Protein AF-A0AAW2SIY4-F1 (afdb_monomer_lite)

Sequence (78 aa):
GDPQHHLRLFVNETLPEKDNKIFLFQKSLEGDAAMWVGSLPVGSFTTFEELAAKFMSQYSYLTSTYHIRPSRQFSLPL

pLDDT: mean 73.74, std 15.03, range [43.09, 90.38]

Secondary structure (DSSP, 8-state):
--HHHHHHHHHHHS-TT-TTHHHHHHHH--HHHHHHHHHSPTTS-SSHHHHHHHHHHHHHHHHTTSS-----------

Radius of gyration: 16.72 Å; chains: 1; bounding box: 24×34×58 Å

Foldseek 3Di:
DDLVVVVVVLVVPDDPPDPCSVVVSLVSDDDPLVVVVVPDDPPCDDDPVSVSVVSCVVCVVVVCPVDDDPPPPPPDDD

Structure (mmCIF, N/CA/C/O backbone):
data_AF-A0AAW2SIY4-F1
#
_entry.id   AF-A0AAW2SIY4-F1
#
loop_
_atom_site.group_PDB
_atom_site.id
_atom_site.type_symbol
_atom_site.label_atom_id
_atom_site.label_alt_id
_atom_site.label_comp_id
_atom_site.label_asym_id
_atom_site.label_entity_id
_atom_site.label_seq_id
_atom_site.pdbx_PDB_ins_code
_atom_site.Cartn_x
_atom_site.Cartn_y
_atom_site.Cartn_z
_atom_site.occupancy
_atom_site.B_iso_or_equiv
_atom_site.auth_seq_id
_atom_site.auth_comp_id
_atom_site.auth_asym_id
_atom_site.auth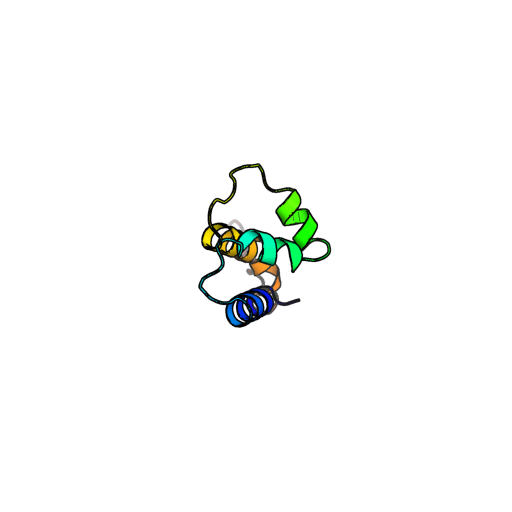_atom_id
_atom_site.pdbx_PDB_model_num
ATOM 1 N N . GLY A 1 1 ? 12.316 -6.393 -6.998 1.00 61.31 1 GLY A N 1
ATOM 2 C CA . GLY A 1 1 ? 12.511 -7.373 -5.911 1.00 61.31 1 GLY A CA 1
ATOM 3 C C . GLY A 1 1 ? 11.355 -8.348 -5.908 1.00 61.31 1 GLY A C 1
ATOM 4 O O . GLY A 1 1 ? 10.316 -8.018 -6.466 1.00 61.31 1 GLY A O 1
ATOM 5 N N . ASP A 1 2 ? 11.537 -9.535 -5.331 1.00 76.69 2 ASP A N 1
ATOM 6 C CA . ASP A 1 2 ? 10.467 -10.530 -5.212 1.00 76.69 2 ASP A CA 1
ATOM 7 C C . ASP A 1 2 ? 9.371 -10.028 -4.240 1.00 76.69 2 ASP A C 1
ATOM 9 O O . ASP A 1 2 ? 9.675 -9.742 -3.077 1.00 76.69 2 ASP A O 1
ATOM 13 N N . PRO A 1 3 ? 8.111 -9.871 -4.686 1.00 75.75 3 PRO A N 1
ATOM 14 C CA . PRO A 1 3 ? 7.038 -9.311 -3.864 1.00 75.75 3 PRO A CA 1
ATOM 15 C C . PRO A 1 3 ? 6.672 -10.209 -2.676 1.00 75.75 3 PRO A C 1
ATOM 17 O O . PRO A 1 3 ? 6.271 -9.705 -1.628 1.00 75.75 3 PRO A O 1
ATOM 20 N N . GLN A 1 4 ? 6.849 -11.526 -2.807 1.00 77.31 4 GLN A N 1
ATOM 21 C CA . GLN A 1 4 ? 6.539 -12.482 -1.748 1.00 77.31 4 GLN A CA 1
ATOM 22 C C . GLN A 1 4 ? 7.592 -12.441 -0.634 1.00 77.31 4 GLN A C 1
ATOM 24 O O . GLN A 1 4 ? 7.257 -12.522 0.549 1.00 77.31 4 GLN A O 1
ATOM 29 N N . HIS A 1 5 ? 8.857 -12.249 -0.998 1.00 79.81 5 HIS A N 1
ATOM 30 C CA . HIS A 1 5 ? 9.961 -12.006 -0.084 1.00 79.81 5 HIS A CA 1
ATOM 31 C C . HIS A 1 5 ? 9.770 -10.685 0.666 1.00 79.81 5 HIS A C 1
ATOM 33 O O . HIS A 1 5 ? 9.878 -10.669 1.890 1.00 79.81 5 HIS A O 1
ATOM 39 N N . HIS A 1 6 ? 9.402 -9.606 -0.037 1.00 81.06 6 HIS A N 1
ATOM 40 C CA . HIS A 1 6 ? 9.115 -8.302 0.580 1.00 81.06 6 HIS A CA 1
ATOM 41 C C . HIS A 1 6 ? 7.990 -8.392 1.614 1.00 81.06 6 HIS A C 1
ATOM 43 O O . HIS A 1 6 ? 8.138 -7.932 2.744 1.00 81.06 6 HIS A O 1
ATOM 49 N N . LEU A 1 7 ? 6.884 -9.054 1.259 1.00 80.94 7 LEU A N 1
ATOM 50 C CA . LEU A 1 7 ? 5.746 -9.220 2.159 1.00 80.94 7 LEU A CA 1
ATOM 51 C C . LEU A 1 7 ? 6.108 -10.052 3.399 1.00 80.94 7 LEU A C 1
ATOM 53 O O . LEU A 1 7 ? 5.711 -9.707 4.510 1.00 80.94 7 LEU A O 1
ATOM 57 N N . ARG A 1 8 ? 6.893 -11.126 3.229 1.00 81.38 8 ARG A N 1
ATOM 58 C CA . ARG A 1 8 ? 7.359 -11.952 4.353 1.00 81.38 8 ARG A CA 1
ATOM 59 C C . ARG A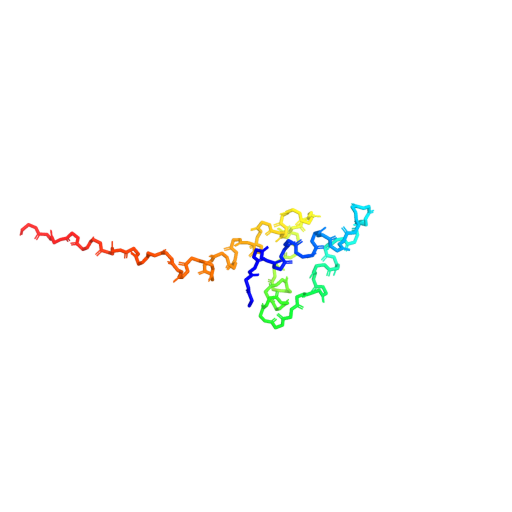 1 8 ? 8.281 -11.189 5.294 1.00 81.38 8 ARG A C 1
ATOM 61 O O . ARG A 1 8 ? 8.114 -11.326 6.501 1.00 81.38 8 ARG A O 1
ATOM 68 N N . LEU A 1 9 ? 9.229 -10.415 4.765 1.00 81.69 9 LEU A N 1
ATOM 69 C CA . LEU A 1 9 ? 10.110 -9.587 5.592 1.00 81.69 9 LEU A CA 1
ATOM 70 C C . LEU A 1 9 ? 9.298 -8.561 6.376 1.00 81.69 9 LEU A C 1
ATOM 72 O O . LEU A 1 9 ? 9.407 -8.507 7.596 1.00 81.69 9 LEU A O 1
ATOM 76 N N . PHE A 1 10 ? 8.392 -7.852 5.700 1.00 81.44 10 PHE A N 1
ATOM 77 C CA . PHE A 1 10 ? 7.547 -6.856 6.344 1.00 81.44 10 PHE A CA 1
ATOM 78 C C . PHE A 1 10 ? 6.728 -7.445 7.498 1.00 81.44 10 PHE A C 1
ATOM 80 O O . PHE A 1 10 ? 6.744 -6.895 8.596 1.00 81.44 10 PHE A O 1
ATOM 87 N N . VAL A 1 11 ? 6.047 -8.577 7.282 1.00 79.88 11 VAL A N 1
ATOM 88 C CA . VAL A 1 11 ? 5.237 -9.248 8.318 1.00 79.88 11 VAL A CA 1
ATOM 89 C C . VAL A 1 11 ? 6.099 -9.770 9.471 1.00 79.88 11 VAL A C 1
ATOM 91 O O . VAL A 1 11 ? 5.651 -9.766 10.612 1.00 79.88 11 VAL A O 1
ATOM 94 N N . ASN A 1 12 ? 7.331 -10.202 9.196 1.00 77.56 12 ASN A N 1
ATOM 95 C CA . ASN A 1 12 ? 8.249 -10.692 10.223 1.00 77.56 12 ASN A CA 1
ATOM 96 C C . ASN A 1 12 ? 8.866 -9.556 11.062 1.00 77.56 12 ASN A C 1
ATOM 98 O O . ASN A 1 12 ? 9.160 -9.755 12.237 1.00 77.56 12 ASN A O 1
ATOM 102 N N . GLU A 1 13 ? 9.057 -8.371 10.477 1.00 73.81 13 GLU A N 1
ATOM 103 C CA . GLU A 1 13 ? 9.607 -7.192 11.160 1.00 73.81 13 GLU A CA 1
ATOM 104 C C . GLU A 1 13 ? 8.534 -6.332 11.849 1.00 73.81 13 GLU A C 1
ATOM 106 O O . GLU A 1 13 ? 8.834 -5.595 12.792 1.00 73.81 13 GLU A O 1
ATOM 111 N N . THR A 1 14 ? 7.269 -6.417 11.422 1.00 68.62 14 THR A N 1
ATOM 112 C CA . THR A 1 14 ? 6.167 -5.687 12.064 1.00 68.62 14 THR A CA 1
ATOM 113 C C . THR A 1 14 ? 5.535 -6.490 13.197 1.00 68.62 14 THR A C 1
ATOM 115 O O . THR A 1 14 ? 4.924 -7.534 12.994 1.00 68.62 14 THR A O 1
ATOM 118 N N . LEU A 1 15 ? 5.630 -5.955 14.420 1.00 61.97 15 LEU A N 1
ATOM 119 C CA . LEU A 1 15 ? 4.946 -6.515 15.587 1.00 61.97 15 LEU A CA 1
ATOM 120 C C . LEU A 1 15 ? 3.423 -6.606 15.348 1.00 61.97 15 LEU A C 1
ATOM 122 O O . LEU A 1 15 ? 2.833 -5.696 14.750 1.00 61.97 15 LEU A O 1
ATOM 126 N N . PRO A 1 16 ? 2.766 -7.673 15.839 1.00 58.28 16 PRO A N 1
ATOM 127 C CA . PRO A 1 16 ? 1.382 -7.998 15.497 1.00 58.28 16 PRO A CA 1
ATOM 128 C C . PRO A 1 16 ? 0.352 -6.945 15.931 1.00 58.28 16 PRO A C 1
ATOM 130 O O . PRO A 1 16 ? -0.717 -6.895 15.325 1.00 58.28 16 PRO A O 1
ATOM 133 N N . GLU A 1 17 ? 0.684 -6.084 16.895 1.00 59.03 17 GLU A N 1
ATOM 134 C CA . GLU A 1 17 ? -0.249 -5.189 17.598 1.00 59.03 17 GLU A CA 1
ATOM 135 C C . GLU A 1 17 ? -0.414 -3.783 16.999 1.00 59.03 17 GLU A C 1
ATOM 137 O O . GLU A 1 17 ? -1.210 -3.002 17.507 1.00 59.03 17 GLU A O 1
ATOM 142 N N . LYS A 1 18 ? 0.318 -3.398 15.946 1.00 57.28 18 LYS A N 1
ATOM 143 C CA . LYS A 1 18 ? 0.194 -2.027 15.417 1.00 57.28 18 LYS A CA 1
ATOM 144 C C . LYS A 1 18 ? -0.953 -1.897 14.413 1.00 57.28 18 LYS A C 1
ATOM 146 O O . LYS A 1 18 ? -0.813 -2.315 13.266 1.00 57.28 18 LYS A O 1
ATOM 151 N N . ASP A 1 19 ? -1.989 -1.148 14.791 1.00 65.00 19 ASP A N 1
ATOM 152 C CA . ASP A 1 19 ? -3.056 -0.615 13.919 1.00 65.00 19 ASP A CA 1
ATOM 153 C C . ASP A 1 19 ? -2.543 0.179 12.693 1.00 65.00 19 ASP A C 1
ATOM 155 O O . ASP A 1 19 ? -3.292 0.499 11.775 1.00 65.00 19 ASP A O 1
ATOM 159 N N . ASN A 1 20 ? -1.236 0.454 12.620 1.00 75.38 20 ASN A N 1
ATOM 160 C CA . ASN A 1 20 ? -0.591 1.213 11.548 1.00 75.38 20 ASN A CA 1
ATOM 161 C C . ASN A 1 20 ? 0.086 0.349 10.462 1.00 75.38 20 ASN A C 1
ATOM 163 O O . ASN A 1 20 ? 0.888 0.878 9.691 1.00 75.38 20 ASN A O 1
ATOM 167 N N . LYS A 1 21 ? -0.200 -0.961 10.367 1.00 80.56 21 LYS A N 1
ATOM 168 C CA . LYS A 1 21 ? 0.401 -1.860 9.350 1.00 80.56 21 LYS A CA 1
ATOM 169 C C . LYS A 1 21 ? 0.266 -1.336 7.916 1.00 80.56 21 LYS A C 1
ATOM 171 O O . LYS A 1 21 ? 1.231 -1.396 7.166 1.00 80.56 21 LYS A O 1
ATOM 176 N N . ILE A 1 22 ? -0.883 -0.762 7.552 1.00 83.62 22 ILE A N 1
ATOM 177 C CA . ILE A 1 22 ? -1.112 -0.173 6.219 1.00 83.62 22 ILE A CA 1
ATOM 178 C C . ILE A 1 22 ? -0.145 0.986 5.952 1.00 83.62 22 ILE A C 1
ATOM 180 O O . ILE A 1 22 ? 0.523 1.012 4.921 1.00 83.62 22 ILE A O 1
ATOM 184 N N . PHE A 1 23 ? -0.039 1.922 6.897 1.00 83.06 23 PHE A N 1
ATOM 185 C CA . PHE A 1 23 ? 0.838 3.085 6.769 1.00 83.06 23 PHE A CA 1
ATOM 186 C C . PHE A 1 23 ? 2.314 2.676 6.696 1.00 83.06 23 PHE A C 1
ATOM 188 O O . PHE A 1 23 ? 3.066 3.176 5.861 1.00 83.06 23 PHE A O 1
ATOM 195 N N . LEU A 1 24 ? 2.729 1.730 7.543 1.00 83.69 24 LEU A N 1
ATOM 196 C CA . LEU A 1 24 ? 4.094 1.205 7.538 1.00 83.69 24 LEU A CA 1
ATOM 197 C C . LEU A 1 24 ? 4.409 0.458 6.239 1.00 83.69 24 LEU A C 1
ATOM 199 O O . LEU A 1 24 ? 5.510 0.604 5.715 1.00 83.69 24 LEU A O 1
ATOM 203 N N . PHE A 1 25 ? 3.447 -0.294 5.701 1.00 85.69 25 PHE A N 1
ATOM 204 C CA . PHE A 1 25 ? 3.610 -0.986 4.428 1.00 85.69 25 PHE A CA 1
ATOM 205 C C . PHE A 1 25 ? 3.762 0.014 3.287 1.00 85.69 25 PHE A C 1
ATOM 207 O O . PHE A 1 25 ? 4.715 -0.070 2.532 1.00 85.69 25 PHE A O 1
ATOM 214 N N . GLN A 1 26 ? 2.903 1.031 3.210 1.00 86.00 26 GLN A N 1
ATOM 215 C CA . GLN A 1 26 ? 3.027 2.104 2.219 1.00 86.00 26 GLN A CA 1
ATOM 216 C C . GLN A 1 26 ? 4.387 2.809 2.275 1.00 86.00 26 GLN A C 1
ATOM 218 O O . GLN A 1 26 ? 4.963 3.104 1.233 1.00 86.00 26 GLN A O 1
ATOM 223 N N . LYS A 1 27 ? 4.914 3.052 3.482 1.00 84.62 27 LYS A N 1
ATOM 224 C CA . LYS A 1 27 ? 6.235 3.664 3.688 1.00 84.62 27 LYS A CA 1
ATOM 225 C C . LYS A 1 27 ? 7.402 2.750 3.312 1.00 84.62 27 LYS A C 1
ATOM 227 O O . LYS A 1 27 ? 8.477 3.281 3.059 1.00 84.62 27 LYS A O 1
ATOM 232 N N . SER A 1 28 ? 7.217 1.427 3.307 1.00 85.62 28 SER A N 1
ATOM 233 C CA . SER A 1 28 ? 8.251 0.467 2.895 1.00 85.62 28 SER A CA 1
ATOM 234 C C . SER A 1 28 ? 8.298 0.242 1.383 1.00 85.62 28 SER A C 1
ATOM 236 O O . SER A 1 28 ? 9.234 -0.385 0.890 1.00 85.62 28 SER A O 1
ATOM 238 N N . LEU A 1 29 ? 7.296 0.724 0.642 1.00 87.00 29 LEU A N 1
ATOM 239 C CA . LEU A 1 29 ? 7.284 0.657 -0.813 1.00 87.00 29 LEU A CA 1
ATOM 240 C C . LEU A 1 29 ? 8.101 1.798 -1.411 1.00 87.00 29 LEU A C 1
ATOM 242 O O . LEU A 1 29 ? 8.058 2.937 -0.950 1.00 87.00 29 LEU A O 1
ATOM 246 N N . GLU A 1 30 ? 8.779 1.495 -2.510 1.00 85.25 30 GLU A N 1
ATOM 247 C CA . GLU A 1 30 ? 9.569 2.453 -3.276 1.00 85.25 30 GLU A CA 1
ATOM 248 C C . GLU A 1 30 ? 9.209 2.370 -4.766 1.00 85.25 30 GLU A C 1
ATOM 250 O O . GLU A 1 30 ? 8.674 1.363 -5.242 1.00 85.25 30 GLU A O 1
ATOM 255 N N . GLY A 1 31 ? 9.491 3.447 -5.506 1.00 86.44 31 GLY A N 1
ATOM 256 C CA . GLY A 1 31 ? 9.310 3.505 -6.959 1.00 86.44 31 GLY A CA 1
ATOM 257 C C . GLY A 1 31 ? 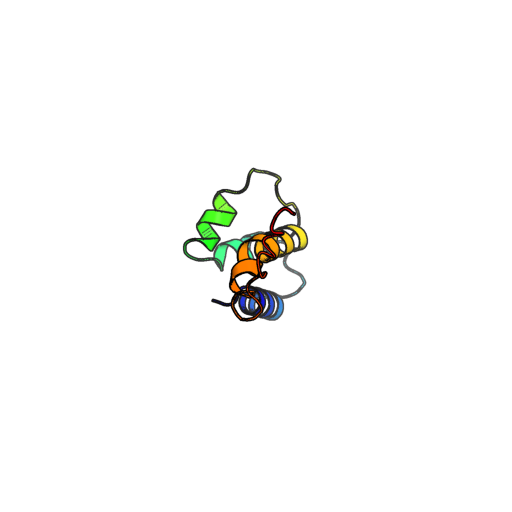7.887 3.167 -7.414 1.00 86.44 31 GLY A C 1
ATOM 258 O O . GLY A 1 31 ? 6.906 3.692 -6.880 1.00 86.44 31 GLY A O 1
ATOM 259 N N . ASP A 1 32 ? 7.780 2.267 -8.394 1.00 84.31 32 ASP A N 1
ATOM 260 C CA . ASP A 1 32 ? 6.509 1.875 -9.017 1.00 84.31 32 ASP A CA 1
ATOM 261 C C . ASP A 1 32 ? 5.506 1.280 -8.021 1.00 84.31 32 ASP A C 1
ATOM 263 O O . ASP A 1 32 ? 4.301 1.442 -8.193 1.00 84.31 32 ASP A O 1
ATOM 267 N N . ALA A 1 33 ? 5.979 0.624 -6.956 1.00 85.44 33 ALA A N 1
ATOM 268 C CA . ALA A 1 33 ? 5.114 0.063 -5.921 1.00 85.44 33 ALA A CA 1
ATOM 269 C C . ALA A 1 33 ? 4.466 1.141 -5.049 1.00 85.44 33 ALA A C 1
ATOM 271 O O . ALA A 1 33 ? 3.275 1.056 -4.739 1.00 85.44 33 ALA A O 1
ATOM 272 N N . ALA A 1 34 ? 5.225 2.182 -4.703 1.00 87.69 34 ALA A N 1
ATOM 273 C CA . ALA A 1 34 ? 4.698 3.330 -3.975 1.00 87.69 34 ALA A CA 1
ATOM 274 C C . ALA A 1 34 ? 3.704 4.123 -4.838 1.00 87.69 34 ALA A C 1
ATOM 276 O O . ALA A 1 34 ? 2.623 4.480 -4.364 1.00 87.69 34 ALA A O 1
ATOM 277 N N . MET A 1 35 ? 4.032 4.343 -6.119 1.00 88.06 35 MET A N 1
ATOM 278 C CA . MET A 1 35 ? 3.121 4.993 -7.069 1.00 88.06 35 MET A CA 1
ATOM 279 C C . MET A 1 35 ? 1.842 4.182 -7.284 1.00 88.06 35 MET A C 1
ATOM 281 O O . MET A 1 35 ? 0.755 4.757 -7.290 1.00 88.06 35 MET A O 1
ATOM 285 N N . TRP A 1 36 ? 1.948 2.856 -7.407 1.00 90.38 36 TRP A N 1
ATOM 286 C CA . TRP A 1 36 ? 0.788 1.982 -7.560 1.00 90.38 36 TRP A CA 1
ATOM 287 C C . TRP A 1 36 ? -0.164 2.103 -6.370 1.00 90.38 36 TRP A C 1
ATOM 289 O O . TRP A 1 36 ? -1.345 2.379 -6.582 1.00 90.38 36 TRP A O 1
ATOM 299 N N . VAL A 1 37 ? 0.326 1.988 -5.128 1.00 87.81 37 VAL A N 1
ATOM 300 C CA . VAL A 1 37 ? -0.552 2.139 -3.953 1.00 87.81 37 VAL A CA 1
ATOM 301 C C . VAL A 1 37 ? -1.169 3.535 -3.890 1.00 87.81 37 VAL A C 1
ATOM 303 O O . VAL A 1 37 ? -2.353 3.653 -3.586 1.00 87.81 37 VAL A O 1
ATOM 306 N N . GLY A 1 38 ? -0.407 4.580 -4.226 1.00 86.50 38 GLY A N 1
ATOM 307 C CA . GLY A 1 38 ? -0.919 5.952 -4.293 1.00 86.50 38 GLY A CA 1
ATOM 308 C C . GLY A 1 38 ? -1.970 6.181 -5.386 1.00 86.50 38 GLY A C 1
ATOM 309 O O . GLY A 1 38 ? -2.781 7.094 -5.265 1.00 86.50 38 GLY A O 1
ATOM 310 N N . SER A 1 39 ? -1.981 5.353 -6.433 1.00 87.94 39 SER A N 1
ATOM 311 C CA . SER A 1 39 ? -2.955 5.426 -7.531 1.00 87.94 39 SER A CA 1
ATOM 312 C C . SER A 1 39 ? -4.271 4.693 -7.249 1.00 87.94 39 SER A C 1
ATOM 314 O O . SER A 1 39 ? -5.228 4.837 -8.012 1.00 87.94 39 SER A O 1
ATOM 316 N N . LEU A 1 40 ? -4.340 3.895 -6.176 1.00 86.81 40 LEU A N 1
ATOM 317 C CA . LEU A 1 40 ? -5.548 3.149 -5.837 1.00 86.81 40 LEU A CA 1
ATOM 318 C C . LEU A 1 40 ? -6.673 4.105 -5.403 1.00 86.81 40 LEU A C 1
ATOM 320 O O . LEU A 1 40 ? -6.431 5.024 -4.618 1.00 86.81 40 LEU A O 1
ATOM 324 N N . PRO A 1 41 ? -7.920 3.885 -5.858 1.00 86.81 41 PRO A N 1
ATOM 325 C CA . PRO A 1 41 ? -9.041 4.709 -5.433 1.00 86.81 41 PRO A CA 1
ATOM 326 C C . PRO A 1 41 ? -9.254 4.641 -3.917 1.00 86.81 41 PRO A C 1
ATOM 328 O O . PRO A 1 41 ? -9.035 3.602 -3.284 1.00 86.81 41 PRO A O 1
ATOM 331 N N . VAL A 1 42 ? -9.730 5.742 -3.334 1.00 80.50 42 VAL A N 1
ATOM 332 C CA . VAL A 1 42 ? -10.082 5.809 -1.909 1.00 80.50 42 VAL A CA 1
ATOM 333 C C . VAL A 1 42 ? -11.113 4.725 -1.585 1.00 80.50 42 VAL A C 1
ATOM 335 O O . VAL A 1 42 ? -12.097 4.565 -2.302 1.00 80.50 42 VAL A O 1
ATOM 338 N N . GLY A 1 43 ? -10.872 3.960 -0.518 1.00 81.69 43 GLY A N 1
ATOM 339 C CA . GLY A 1 43 ? -11.725 2.833 -0.126 1.00 81.69 43 GLY A CA 1
ATOM 340 C C . GLY A 1 43 ? -11.434 1.520 -0.861 1.00 81.69 43 GLY A C 1
ATOM 341 O O . GLY A 1 43 ? -12.142 0.544 -0.648 1.00 81.69 43 GLY A O 1
ATOM 342 N N . S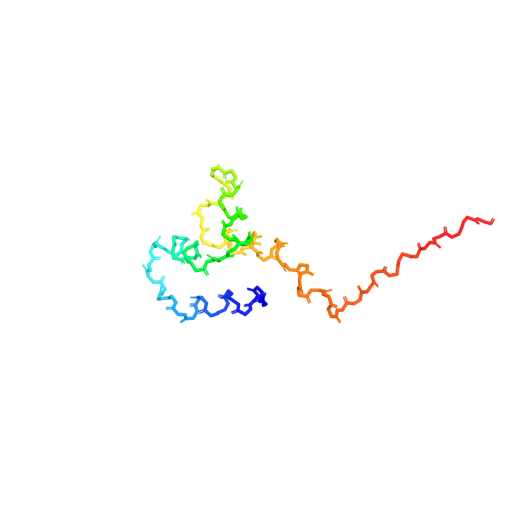ER A 1 44 ? -10.385 1.453 -1.691 1.00 82.75 44 SER A N 1
ATOM 343 C CA . SER A 1 44 ? -9.979 0.197 -2.346 1.00 82.75 44 SER A CA 1
ATOM 344 C C . SER A 1 44 ? -9.557 -0.901 -1.371 1.00 82.75 44 SER A C 1
ATOM 346 O O . SER A 1 44 ? -9.591 -2.075 -1.729 1.00 82.75 44 SER A O 1
ATOM 348 N N . PHE A 1 45 ? -9.101 -0.533 -0.178 1.00 83.75 45 PHE A N 1
ATOM 349 C CA . PHE A 1 45 ? -8.713 -1.445 0.890 1.00 83.75 45 PHE A CA 1
ATOM 350 C C . PHE A 1 45 ? -8.981 -0.762 2.230 1.00 83.75 45 PHE A C 1
ATOM 352 O O . PHE A 1 45 ? -8.809 0.451 2.366 1.00 83.75 45 PHE A O 1
ATOM 359 N N . THR A 1 46 ? -9.407 -1.548 3.208 1.00 83.88 46 THR A N 1
ATOM 360 C CA . THR A 1 46 ? -9.674 -1.107 4.584 1.00 83.88 46 THR A CA 1
ATOM 361 C C . THR A 1 46 ? -8.783 -1.827 5.589 1.00 83.88 46 THR A C 1
ATOM 363 O O . THR A 1 46 ? -8.509 -1.298 6.663 1.00 83.88 46 THR A O 1
ATOM 366 N N . THR A 1 47 ? -8.274 -2.999 5.211 1.00 85.31 47 THR A N 1
ATOM 367 C CA . THR A 1 47 ? -7.402 -3.841 6.031 1.00 85.31 47 THR A CA 1
ATOM 368 C C . THR A 1 47 ? -6.047 -4.062 5.362 1.00 85.31 47 THR A C 1
ATOM 370 O O . THR A 1 47 ? -5.873 -3.868 4.153 1.00 85.31 47 THR A O 1
ATOM 373 N N . PHE A 1 48 ? -5.053 -4.459 6.159 1.00 84.69 48 PHE A N 1
ATOM 374 C CA . PHE A 1 48 ? -3.730 -4.794 5.637 1.00 84.69 48 PHE A CA 1
ATOM 375 C C . PHE A 1 48 ? -3.791 -6.029 4.731 1.00 84.69 48 PHE A C 1
ATOM 377 O O . PHE A 1 48 ? -3.116 -6.073 3.708 1.00 84.69 48 PHE A O 1
ATOM 384 N N . GLU A 1 49 ? -4.632 -7.001 5.069 1.00 86.25 49 GLU A N 1
ATOM 385 C CA . GLU A 1 49 ? -4.835 -8.242 4.330 1.00 86.25 49 GLU A CA 1
ATOM 386 C C . GLU A 1 49 ? -5.348 -7.973 2.909 1.00 86.25 49 GLU A C 1
ATOM 388 O O . GLU A 1 49 ? -4.852 -8.561 1.947 1.00 86.25 49 GLU A O 1
ATOM 393 N N . GLU A 1 50 ? -6.285 -7.034 2.747 1.00 87.12 50 GLU A N 1
ATOM 394 C CA . GLU A 1 50 ? -6.778 -6.607 1.432 1.00 87.12 50 GLU A CA 1
ATOM 395 C C . GLU A 1 50 ? -5.689 -5.920 0.604 1.00 87.12 50 GLU A C 1
ATOM 397 O O . GLU A 1 50 ? -5.538 -6.201 -0.590 1.00 87.12 50 GLU A O 1
ATOM 402 N N . LEU A 1 51 ?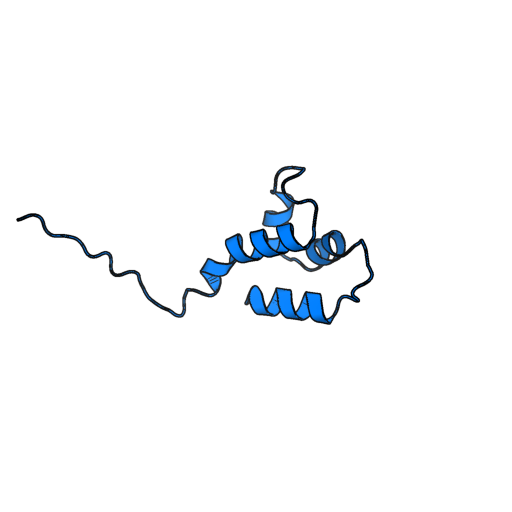 -4.907 -5.035 1.231 1.00 87.12 51 LEU A N 1
ATOM 403 C CA . LEU A 1 51 ? -3.791 -4.360 0.570 1.00 87.12 51 LEU A CA 1
ATOM 404 C C . LEU A 1 51 ? -2.711 -5.364 0.142 1.00 87.12 51 LEU A C 1
ATOM 406 O O . LEU A 1 51 ? -2.239 -5.309 -0.993 1.00 87.12 51 LEU A O 1
ATOM 410 N N . ALA A 1 52 ? -2.373 -6.316 1.011 1.00 85.56 52 ALA A N 1
ATOM 411 C CA . ALA A 1 52 ? -1.437 -7.403 0.749 1.00 85.56 52 ALA A CA 1
ATOM 412 C C . ALA A 1 52 ? -1.909 -8.298 -0.405 1.00 85.56 52 ALA A C 1
ATOM 414 O O . ALA A 1 52 ? -1.133 -8.592 -1.314 1.00 85.56 52 ALA A O 1
ATOM 415 N N . ALA A 1 53 ? -3.186 -8.691 -0.417 1.00 85.75 53 ALA A N 1
ATOM 416 C CA . ALA A 1 53 ? -3.765 -9.498 -1.486 1.00 85.75 53 ALA A CA 1
ATOM 417 C C . ALA A 1 53 ? -3.730 -8.766 -2.836 1.00 85.75 53 ALA A C 1
ATOM 419 O O . ALA A 1 53 ? -3.342 -9.350 -3.848 1.00 85.75 53 ALA A O 1
ATOM 420 N N . LYS A 1 54 ? -4.067 -7.470 -2.859 1.00 88.06 54 LYS A N 1
ATOM 421 C CA . LYS A 1 54 ? -3.965 -6.643 -4.070 1.00 88.06 54 LYS A CA 1
ATOM 422 C C . LYS A 1 54 ? -2.523 -6.466 -4.527 1.00 88.06 54 LYS A C 1
ATOM 424 O O . LYS A 1 54 ? -2.268 -6.570 -5.720 1.00 88.06 54 LYS A O 1
ATOM 429 N N . PHE A 1 55 ? -1.591 -6.243 -3.602 1.00 87.31 55 PHE A N 1
ATOM 430 C CA . PHE A 1 55 ? -0.168 -6.118 -3.912 1.00 87.31 55 PHE A CA 1
ATOM 431 C C . PHE A 1 55 ? 0.366 -7.412 -4.530 1.00 87.31 55 PHE A C 1
ATOM 433 O O . PHE A 1 55 ? 1.000 -7.389 -5.580 1.00 87.31 55 PHE A O 1
ATOM 440 N N . MET A 1 56 ? 0.025 -8.561 -3.945 1.00 84.00 56 MET A N 1
ATOM 441 C CA . MET A 1 56 ? 0.364 -9.865 -4.510 1.00 84.00 56 MET A CA 1
ATOM 442 C C . MET A 1 56 ? -0.296 -10.077 -5.873 1.00 84.00 56 MET A C 1
ATOM 444 O O . MET A 1 56 ? 0.376 -10.496 -6.803 1.00 84.00 56 MET A O 1
ATOM 448 N N . SER A 1 57 ? -1.573 -9.741 -6.055 1.00 85.06 57 SER A N 1
ATOM 449 C CA . SER A 1 57 ? -2.222 -9.845 -7.368 1.00 85.06 57 SER A CA 1
ATOM 450 C C . SER A 1 57 ? -1.559 -8.943 -8.412 1.00 85.06 57 SER A C 1
ATOM 452 O O . SER A 1 57 ? -1.385 -9.367 -9.550 1.00 85.06 57 SER A O 1
ATOM 454 N N . GLN A 1 58 ? -1.172 -7.725 -8.027 1.00 85.06 58 GLN A N 1
ATOM 455 C CA . GLN A 1 58 ? -0.514 -6.772 -8.909 1.00 85.06 58 GLN A CA 1
ATOM 456 C C . GLN A 1 58 ? 0.904 -7.210 -9.250 1.00 85.06 58 GLN A C 1
ATOM 458 O O . GLN A 1 58 ? 1.311 -6.992 -10.369 1.00 85.06 58 GLN A O 1
ATOM 463 N N . TYR A 1 59 ? 1.673 -7.809 -8.342 1.00 81.25 59 TYR A N 1
ATOM 464 C CA . TYR A 1 59 ? 3.092 -8.103 -8.590 1.00 81.25 59 TYR A CA 1
ATOM 465 C C . TYR A 1 59 ? 3.408 -9.596 -8.761 1.00 81.25 59 TYR A C 1
ATOM 467 O O . TYR A 1 59 ? 4.533 -9.943 -9.110 1.00 81.25 59 TYR A O 1
ATOM 475 N N . SER A 1 60 ? 2.438 -10.498 -8.597 1.00 69.31 60 SER A N 1
ATOM 476 C CA . SER A 1 60 ? 2.609 -11.952 -8.795 1.00 69.31 60 SER A CA 1
ATOM 477 C C . SER A 1 60 ? 3.002 -12.333 -10.222 1.00 69.31 60 SER A C 1
ATOM 479 O O . SER A 1 60 ? 3.640 -13.363 -10.427 1.00 69.31 60 SER A O 1
ATOM 481 N N . TYR A 1 61 ? 2.721 -11.493 -11.224 1.00 64.75 61 TYR A N 1
ATOM 482 C CA . TYR A 1 61 ? 3.242 -11.726 -12.574 1.00 64.75 61 TYR A CA 1
ATOM 483 C C . TYR A 1 61 ? 4.775 -11.617 -12.644 1.00 64.75 61 TYR A C 1
ATOM 485 O O . TYR A 1 61 ? 5.383 -12.208 -13.533 1.00 64.75 61 TYR A O 1
ATOM 493 N N . LEU A 1 62 ? 5.422 -10.910 -11.706 1.00 57.19 62 LEU A N 1
ATOM 494 C CA . LEU A 1 62 ? 6.884 -10.831 -11.630 1.00 57.19 62 LEU A CA 1
ATOM 495 C C . LEU A 1 62 ? 7.506 -12.128 -11.105 1.00 57.19 62 LEU A C 1
ATOM 497 O O . LEU A 1 62 ? 8.635 -12.441 -11.470 1.00 57.19 62 LEU A O 1
ATOM 501 N N . THR A 1 63 ? 6.781 -12.907 -10.298 1.00 49.66 63 THR A N 1
ATOM 502 C CA . THR A 1 63 ? 7.263 -14.196 -9.769 1.00 49.66 63 THR A CA 1
ATOM 503 C C . THR A 1 63 ? 6.985 -15.352 -10.731 1.00 49.66 63 THR A C 1
ATOM 505 O O . THR A 1 63 ? 7.694 -16.355 -10.735 1.00 49.66 63 THR A O 1
ATOM 508 N N . SER A 1 64 ? 6.003 -15.184 -11.623 1.00 46.75 64 SER A N 1
ATOM 509 C CA . SER A 1 64 ? 5.604 -16.170 -12.634 1.00 46.75 64 SER A CA 1
ATOM 510 C C . SER A 1 64 ? 6.421 -16.105 -13.937 1.00 46.75 64 SER A C 1
ATOM 512 O O . SER A 1 64 ? 6.026 -16.668 -14.951 1.00 46.75 64 SER A O 1
ATOM 514 N N . THR A 1 65 ? 7.587 -15.449 -13.953 1.00 46.72 65 THR A N 1
ATOM 515 C CA . THR A 1 65 ? 8.491 -15.480 -15.125 1.00 46.72 65 THR A CA 1
ATOM 516 C C . THR A 1 65 ? 9.529 -16.604 -15.090 1.00 46.72 65 THR A C 1
ATOM 518 O O . THR A 1 65 ? 10.244 -16.784 -16.072 1.00 46.72 65 THR A O 1
ATOM 521 N N . TYR A 1 66 ? 9.556 -17.437 -14.041 1.00 46.03 66 TYR A N 1
ATOM 522 C CA . TYR A 1 66 ? 10.336 -18.685 -14.045 1.00 46.03 66 TYR A CA 1
ATOM 523 C C . TYR A 1 66 ? 9.533 -19.947 -14.378 1.00 46.03 66 TYR A C 1
ATOM 525 O O . TYR A 1 66 ? 10.137 -20.996 -14.585 1.00 46.03 66 TYR A O 1
ATOM 533 N N . HIS A 1 67 ? 8.206 -19.874 -14.520 1.00 49.38 67 HIS A N 1
ATOM 534 C CA . HIS A 1 67 ? 7.420 -21.021 -14.970 1.00 49.38 67 HIS A CA 1
ATOM 535 C C . HIS A 1 67 ? 6.399 -20.637 -16.044 1.00 49.38 67 HIS A C 1
ATOM 537 O O . HIS A 1 67 ? 5.320 -20.136 -15.767 1.00 49.38 67 HIS A O 1
ATOM 543 N N . ILE A 1 68 ? 6.753 -21.046 -17.265 1.00 49.91 68 ILE A N 1
ATOM 544 C CA . ILE A 1 68 ? 5.841 -21.462 -18.332 1.00 49.91 68 ILE A CA 1
ATOM 545 C C . ILE A 1 68 ? 5.205 -20.312 -19.122 1.00 49.91 68 ILE A C 1
ATOM 547 O O . ILE A 1 68 ? 4.196 -19.716 -18.764 1.00 49.91 68 ILE A O 1
ATOM 551 N N . ARG A 1 69 ? 5.768 -20.109 -20.321 1.00 43.09 69 ARG A N 1
ATOM 552 C CA . ARG A 1 69 ? 5.037 -19.601 -21.486 1.00 43.09 69 ARG A CA 1
ATOM 553 C C . ARG A 1 69 ? 3.714 -20.379 -21.551 1.00 43.09 69 ARG A C 1
ATOM 555 O O . ARG A 1 69 ? 3.793 -21.593 -21.749 1.00 43.09 69 ARG A O 1
ATOM 562 N N . PRO A 1 70 ? 2.520 -19.769 -21.451 1.00 45.62 70 PRO A N 1
ATOM 563 C CA . PRO A 1 70 ? 1.353 -20.433 -21.990 1.00 45.62 70 PRO A CA 1
ATOM 564 C C . PRO A 1 70 ? 1.645 -20.572 -23.480 1.00 45.62 70 PRO A C 1
ATOM 566 O O . PRO A 1 70 ? 1.700 -19.590 -24.224 1.00 45.62 70 PRO A O 1
ATOM 569 N N . SER A 1 71 ? 1.934 -21.799 -23.905 1.00 44.09 71 SER A N 1
ATOM 570 C CA . SER A 1 71 ? 1.772 -22.204 -25.285 1.00 44.09 71 SER A CA 1
ATOM 571 C C . SER A 1 71 ? 0.373 -21.755 -25.673 1.00 44.09 71 SER A C 1
ATOM 573 O O . SER A 1 71 ? -0.615 -22.380 -25.292 1.00 44.09 71 SER A O 1
ATOM 575 N N . ARG A 1 72 ? 0.289 -20.623 -26.377 1.00 48.78 72 ARG A N 1
ATOM 576 C CA . ARG A 1 72 ? -0.832 -20.313 -27.249 1.00 48.78 72 ARG A CA 1
ATOM 577 C C . ARG A 1 72 ? -0.927 -21.506 -28.183 1.00 48.78 72 ARG A C 1
ATOM 579 O O . ARG A 1 72 ? -0.204 -21.589 -29.171 1.00 48.78 72 ARG A O 1
ATOM 586 N N . GLN A 1 73 ? -1.751 -22.467 -27.793 1.00 49.38 73 GLN A N 1
ATOM 587 C CA . GLN A 1 73 ? -2.244 -23.504 -28.663 1.00 49.38 73 GLN A CA 1
ATOM 588 C C . GLN A 1 73 ? -3.094 -22.753 -29.680 1.00 49.38 73 GLN A C 1
ATOM 590 O O . GLN A 1 73 ? -4.260 -22.444 -29.453 1.00 49.38 73 GLN A O 1
ATOM 595 N N . PHE A 1 74 ? -2.437 -22.315 -30.751 1.00 48.59 74 PHE A N 1
ATOM 596 C CA . PHE A 1 74 ? -3.116 -21.912 -31.960 1.00 48.59 74 PHE A CA 1
ATOM 597 C C . PHE A 1 74 ? -3.812 -23.173 -32.459 1.00 48.59 74 PHE A C 1
ATOM 599 O O . PHE A 1 74 ? -3.180 -24.057 -33.034 1.00 48.59 74 PHE A O 1
ATOM 606 N N . SER A 1 75 ? -5.102 -23.287 -32.161 1.00 53.56 75 SER A N 1
ATOM 607 C CA . SER A 1 75 ? -5.988 -24.182 -32.887 1.00 53.56 75 SER A CA 1
ATOM 608 C C . SER A 1 75 ? -5.939 -23.748 -34.350 1.00 53.56 75 SER A C 1
ATOM 610 O O . SER A 1 75 ? -6.422 -22.670 -34.695 1.00 53.56 75 SER A O 1
ATOM 612 N N . LEU A 1 76 ? -5.286 -24.547 -35.192 1.00 47.53 76 LEU A N 1
ATOM 613 C CA . LEU A 1 76 ? -5.425 -24.431 -36.640 1.00 47.53 76 LEU A CA 1
ATOM 614 C C . LEU A 1 76 ? -6.880 -24.782 -36.995 1.00 47.53 76 LEU A C 1
ATOM 616 O O . LEU A 1 76 ? -7.383 -25.788 -36.485 1.00 47.53 76 LEU A O 1
ATOM 620 N N . PRO A 1 77 ? -7.582 -23.975 -37.809 1.00 56.38 77 PRO A N 1
ATOM 621 C CA . PRO A 1 77 ? -8.841 -24.412 -38.391 1.00 56.38 77 PRO A CA 1
ATOM 622 C C . PRO A 1 77 ? -8.584 -25.499 -39.449 1.00 56.38 77 PRO A C 1
ATOM 624 O O . PRO A 1 77 ? -7.500 -25.539 -40.031 1.00 56.38 77 PRO A O 1
ATOM 627 N N . LEU A 1 78 ? -9.604 -26.356 -39.599 1.00 52.31 78 LEU A N 1
ATOM 628 C CA . LEU A 1 78 ? -9.689 -27.632 -40.329 1.00 52.31 78 LEU A CA 1
A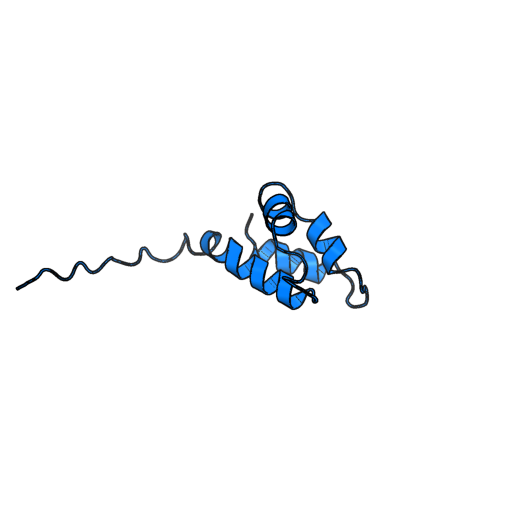TOM 629 C C . LEU A 1 78 ? -8.803 -27.799 -41.572 1.00 52.31 78 LEU A C 1
ATOM 631 O O . LEU A 1 78 ? -8.858 -26.922 -42.462 1.00 52.31 78 LEU A O 1
#

Organism: NCBI:txid2727402